Protein AF-A0A9E3BI23-F1 (afdb_monomer)

Solvent-accessible surface area (backbone atoms only — not comparable to full-atom values): 10021 Å² total; per-residue (Å²): 66,32,41,27,44,40,43,60,66,68,55,67,70,46,53,70,69,55,49,20,41,28,44,27,29,43,85,86,80,68,42,73,50,54,78,95,74,38,41,67,34,4,42,44,54,40,55,64,44,61,51,99,88,65,49,73,63,76,67,52,69,65,70,41,79,50,70,40,80,96,75,69,43,41,32,40,37,42,39,69,46,59,98,51,68,65,62,60,52,49,33,48,43,22,34,75,49,14,59,66,79,73,40,34,26,49,53,53,83,33,37,46,71,79,47,78,53,87,81,87,83,75,55,68,68,47,72,78,60,59,75,77,58,96,85,54,79,82,75,71,79,76,74,82,74,77,77,74,89,71,94,69,85,91,79,82,77,96,75,84,88,79,134

Structure (mmCIF, N/CA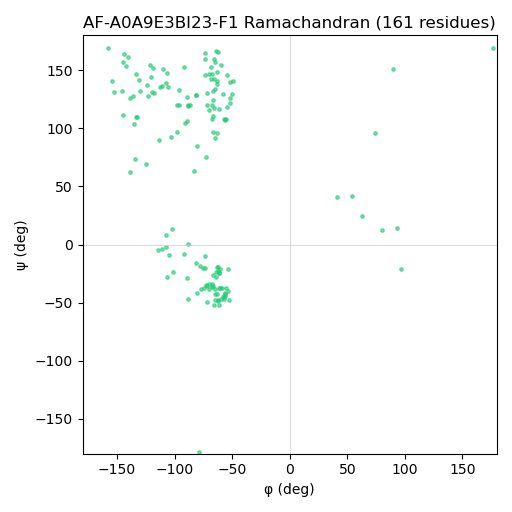/C/O backbone):
data_AF-A0A9E3BI23-F1
#
_entry.id   AF-A0A9E3BI23-F1
#
loop_
_atom_site.group_PDB
_atom_site.id
_atom_site.type_symbol
_atom_site.label_atom_id
_atom_site.label_alt_id
_atom_site.label_comp_id
_atom_site.label_asym_id
_atom_site.label_entity_id
_atom_site.label_seq_id
_atom_site.pdbx_PDB_ins_code
_atom_site.Cartn_x
_atom_site.Cartn_y
_atom_site.Cartn_z
_atom_site.occupancy
_atom_site.B_iso_or_equiv
_atom_site.auth_seq_id
_atom_site.auth_comp_id
_atom_site.auth_asym_id
_atom_site.auth_atom_id
_atom_site.pdbx_PDB_model_num
ATOM 1 N N . VAL A 1 1 ? 5.312 -6.938 -5.430 1.00 97.44 1 VAL A N 1
ATOM 2 C CA . VAL A 1 1 ? 3.987 -7.454 -5.006 1.00 97.44 1 VAL A CA 1
ATOM 3 C C . VAL A 1 1 ? 4.040 -7.914 -3.566 1.00 97.44 1 VAL A C 1
ATOM 5 O O . VAL A 1 1 ? 5.067 -8.452 -3.161 1.00 97.44 1 VAL A O 1
ATOM 8 N N . GLN A 1 2 ? 2.954 -7.722 -2.819 1.00 98.75 2 GLN A N 1
ATOM 9 C CA . GLN A 1 2 ? 2.788 -8.203 -1.444 1.00 98.75 2 GLN A CA 1
ATOM 10 C C . GLN A 1 2 ? 1.320 -8.581 -1.214 1.00 98.75 2 GLN A C 1
ATOM 12 O O . GLN A 1 2 ? 0.419 -7.813 -1.545 1.00 98.75 2 GLN A O 1
ATOM 17 N N . LYS A 1 3 ? 1.067 -9.761 -0.648 1.00 98.62 3 LYS A N 1
ATOM 18 C CA . LYS A 1 3 ? -0.262 -10.163 -0.174 1.00 98.62 3 LYS A CA 1
ATOM 19 C C . LYS A 1 3 ? -0.398 -9.696 1.274 1.00 98.62 3 LYS A C 1
ATOM 21 O O . LYS A 1 3 ? 0.383 -10.141 2.110 1.00 98.62 3 LYS A O 1
ATOM 26 N N . TYR A 1 4 ? -1.376 -8.844 1.562 1.00 98.69 4 TYR A N 1
ATOM 27 C CA . TYR A 1 4 ? -1.714 -8.411 2.918 1.00 98.69 4 TYR A CA 1
ATOM 28 C C . TYR A 1 4 ? -3.006 -9.069 3.393 1.00 98.69 4 TYR A C 1
ATOM 30 O O . TYR A 1 4 ? -3.977 -9.110 2.638 1.00 98.69 4 TYR A O 1
ATOM 38 N N . VAL A 1 5 ? -3.019 -9.562 4.630 1.00 98.50 5 VAL A N 1
ATOM 39 C CA . VAL A 1 5 ? -4.223 -10.029 5.337 1.00 98.50 5 VAL A CA 1
ATOM 40 C C . VAL A 1 5 ? -4.519 -9.061 6.475 1.00 98.50 5 VAL A C 1
ATOM 42 O O . VAL A 1 5 ? -3.596 -8.642 7.176 1.00 98.50 5 VAL A O 1
ATOM 45 N N . HIS A 1 6 ? -5.792 -8.712 6.642 1.00 98.50 6 HIS A N 1
ATOM 46 C CA . HIS A 1 6 ? -6.219 -7.617 7.503 1.00 98.50 6 HIS A CA 1
ATOM 47 C C . HIS A 1 6 ? -6.891 -8.089 8.789 1.00 98.50 6 HIS A C 1
ATOM 49 O O . HIS A 1 6 ? -7.759 -8.964 8.753 1.00 98.50 6 HIS A O 1
ATOM 55 N N . ASP A 1 7 ? -6.579 -7.434 9.908 1.00 98.00 7 ASP A N 1
ATOM 56 C CA . ASP A 1 7 ? -7.409 -7.494 11.113 1.00 98.00 7 ASP A CA 1
ATOM 57 C C . ASP A 1 7 ? -8.601 -6.536 10.970 1.00 98.00 7 ASP A C 1
ATOM 59 O O . ASP A 1 7 ? -8.593 -5.387 11.418 1.00 98.00 7 ASP A O 1
ATOM 63 N N . ILE A 1 8 ? -9.660 -7.028 10.326 1.00 97.06 8 ILE A N 1
ATOM 64 C CA . ILE A 1 8 ? -10.898 -6.266 10.121 1.00 97.06 8 ILE A CA 1
ATOM 65 C C . ILE A 1 8 ? -11.628 -5.981 11.440 1.00 97.06 8 ILE A C 1
ATOM 67 O O . ILE A 1 8 ? -12.347 -4.985 11.531 1.00 97.06 8 ILE A O 1
ATOM 71 N N . THR A 1 9 ? -11.442 -6.807 12.475 1.00 96.88 9 THR A N 1
ATOM 72 C CA . THR A 1 9 ? -12.059 -6.558 13.787 1.00 96.88 9 THR A CA 1
ATOM 73 C C . THR A 1 9 ? -11.376 -5.377 14.468 1.00 96.88 9 THR A C 1
ATOM 75 O O . THR A 1 9 ? -12.059 -4.436 14.876 1.00 96.88 9 THR A O 1
ATOM 78 N N . GLY A 1 10 ? -10.040 -5.383 14.516 1.00 98.00 10 GLY A N 1
ATOM 79 C CA . GLY A 1 10 ? -9.235 -4.263 14.997 1.00 98.00 10 GLY A CA 1
ATOM 80 C C . GLY A 1 10 ? -9.529 -2.980 14.223 1.00 98.00 10 GLY A C 1
ATOM 81 O O . GLY A 1 10 ? -9.821 -1.950 14.832 1.00 98.00 10 GLY A O 1
ATOM 82 N N . TRP A 1 11 ? -9.572 -3.054 12.890 1.00 98.38 11 TRP A N 1
ATOM 83 C CA . TRP A 1 11 ? -9.875 -1.903 12.037 1.00 98.38 11 TRP A CA 1
ATOM 84 C C . TRP A 1 11 ? -11.257 -1.303 12.323 1.00 98.38 11 TRP A C 1
ATOM 86 O O . TRP A 1 11 ? -11.388 -0.091 12.495 1.00 98.38 11 TRP A O 1
ATOM 96 N N . ASN A 1 12 ? -12.296 -2.137 12.421 1.00 98.06 12 ASN A N 1
ATOM 97 C CA . ASN A 1 12 ? -13.667 -1.682 12.672 1.00 98.06 12 ASN A CA 1
ATOM 98 C C . ASN A 1 12 ? -13.922 -1.220 14.115 1.00 98.06 12 ASN A C 1
ATOM 100 O O . ASN A 1 12 ? -14.976 -0.645 14.381 1.00 98.06 12 ASN A O 1
ATOM 104 N N . SER A 1 13 ? -12.986 -1.457 15.038 1.00 98.25 13 SER A N 1
ATOM 105 C CA . SER A 1 13 ? -13.051 -0.897 16.393 1.00 98.25 13 SER A CA 1
ATOM 106 C C . SER A 1 13 ? -12.688 0.593 16.439 1.00 98.25 13 SER A C 1
ATOM 108 O O . SER A 1 13 ? -13.066 1.292 17.381 1.00 98.25 13 SER A O 1
ATOM 110 N N . LEU A 1 14 ? -11.989 1.090 15.413 1.00 98.56 14 LEU A N 1
ATOM 111 C CA . LEU A 1 14 ? -11.678 2.505 15.263 1.00 98.56 14 LEU A CA 1
ATOM 112 C C . LEU A 1 14 ? -12.915 3.303 14.839 1.00 98.56 14 LEU A C 1
ATOM 114 O O . LEU A 1 14 ? -13.736 2.849 14.039 1.00 98.56 14 LEU A O 1
ATOM 118 N N . SER A 1 15 ? -13.006 4.544 15.317 1.00 98.50 15 SER A N 1
ATOM 119 C CA . SER A 1 15 ? -13.937 5.514 14.741 1.00 98.50 15 SER A CA 1
ATOM 120 C C . SER A 1 15 ? -13.534 5.847 13.299 1.00 98.50 15 SER A C 1
ATOM 122 O O . SER A 1 15 ? -12.377 5.681 12.912 1.00 98.50 15 SER A O 1
ATOM 124 N N . VAL A 1 16 ? -14.471 6.370 12.502 1.00 98.44 16 VAL A N 1
ATOM 125 C CA . VAL A 1 16 ? -14.168 6.810 11.128 1.00 98.44 16 VAL A CA 1
ATOM 126 C C . VAL A 1 16 ? -13.031 7.833 11.121 1.00 98.44 16 VAL A C 1
ATOM 128 O O . VAL A 1 16 ? -12.088 7.666 10.363 1.00 98.44 16 VAL A O 1
ATOM 131 N N . THR A 1 17 ? -13.051 8.809 12.030 1.00 98.12 17 THR A N 1
ATOM 132 C CA . THR A 1 17 ? -11.992 9.823 12.141 1.00 98.12 17 THR A CA 1
ATOM 133 C C . THR A 1 17 ? -10.617 9.219 12.435 1.00 98.12 17 THR A C 1
ATOM 135 O O . THR A 1 17 ? -9.614 9.684 11.902 1.00 98.12 17 THR A O 1
ATOM 138 N N . GLU A 1 18 ? -10.539 8.163 13.249 1.00 98.50 18 GLU A N 1
ATOM 139 C CA . GLU A 1 18 ? -9.264 7.475 13.493 1.00 98.50 18 GLU A CA 1
ATOM 140 C C . GLU A 1 18 ? -8.802 6.663 12.277 1.00 98.50 18 GLU A C 1
ATOM 142 O O . GLU A 1 18 ? -7.613 6.646 11.967 1.00 98.50 18 GLU A O 1
ATOM 147 N N . GLN A 1 19 ? -9.721 6.048 11.529 1.00 98.75 19 GLN A N 1
ATOM 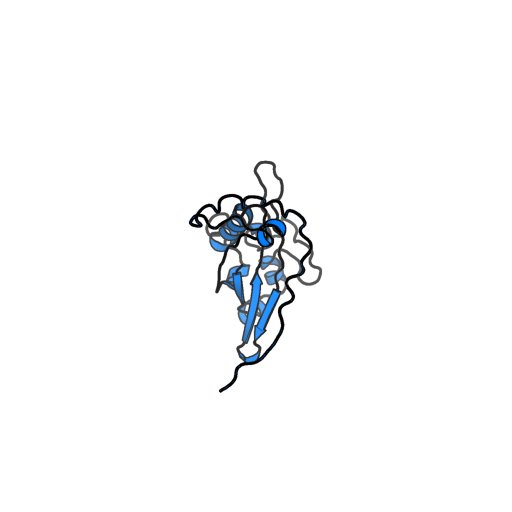148 C CA . GLN A 1 19 ? -9.386 5.389 10.261 1.00 98.75 19 GLN A CA 1
ATOM 149 C C . GLN A 1 19 ? -8.857 6.391 9.224 1.00 98.75 19 GLN A C 1
ATOM 151 O O . GLN A 1 19 ? -7.864 6.121 8.552 1.00 98.75 19 GLN A O 1
ATOM 156 N N . GLU A 1 20 ? -9.481 7.565 9.125 1.00 98.69 20 GLU A N 1
ATOM 157 C CA . GLU A 1 20 ? -9.043 8.656 8.248 1.00 98.69 20 GLU A CA 1
ATOM 158 C C . GLU A 1 20 ? -7.647 9.154 8.625 1.00 98.69 20 GLU A C 1
ATOM 160 O O . GLU A 1 20 ? -6.838 9.413 7.742 1.00 98.69 20 GLU A O 1
ATOM 165 N N . ARG A 1 21 ? -7.322 9.210 9.922 1.00 98.50 21 ARG A N 1
ATOM 166 C CA . ARG A 1 21 ? -5.972 9.525 10.419 1.00 98.50 21 ARG A CA 1
ATOM 167 C C . ARG A 1 21 ? -4.943 8.446 10.097 1.00 98.50 21 ARG A C 1
ATOM 169 O O . ARG A 1 21 ? -3.805 8.786 9.790 1.00 98.50 21 ARG A O 1
ATOM 176 N N . VAL A 1 22 ? -5.325 7.167 10.135 1.00 98.69 22 VAL A N 1
ATOM 177 C CA . VAL A 1 22 ? -4.443 6.065 9.715 1.00 98.69 22 VAL A CA 1
ATOM 178 C C . VAL A 1 22 ? -4.128 6.150 8.221 1.00 98.69 22 VAL A C 1
ATOM 180 O O . VAL A 1 22 ? -2.980 5.972 7.829 1.00 98.69 22 VAL A O 1
ATOM 183 N N . ILE A 1 23 ? -5.120 6.449 7.379 1.00 98.69 23 ILE A N 1
ATOM 184 C CA . ILE A 1 23 ? -4.923 6.517 5.924 1.00 98.69 23 ILE A CA 1
ATOM 185 C C . ILE A 1 23 ? -4.311 7.852 5.482 1.00 98.69 23 ILE A C 1
ATOM 187 O O . ILE A 1 23 ? -3.428 7.863 4.631 1.00 98.69 23 ILE A O 1
ATOM 191 N N . GLY A 1 24 ? -4.755 8.970 6.052 1.00 98.50 24 GLY A N 1
ATOM 192 C CA . GLY A 1 24 ? -4.429 10.333 5.621 1.00 98.50 24 GLY A CA 1
ATOM 193 C C . GLY A 1 24 ? -5.442 10.950 4.643 1.00 98.50 24 GLY A C 1
ATOM 194 O O . GLY A 1 24 ? -5.133 11.957 4.007 1.00 98.50 24 GLY A O 1
ATOM 195 N N . ARG A 1 25 ? -6.638 10.358 4.499 1.00 98.69 25 ARG A N 1
ATOM 196 C CA . ARG A 1 25 ? -7.738 10.854 3.646 1.00 98.69 25 ARG A CA 1
ATOM 197 C C . ARG A 1 25 ? -9.093 10.635 4.311 1.00 98.69 25 ARG A C 1
ATOM 199 O O . ARG A 1 25 ? -9.237 9.693 5.091 1.00 98.69 25 ARG A O 1
ATOM 206 N N . THR A 1 26 ? -10.084 11.453 3.966 1.00 98.44 26 THR A N 1
ATOM 207 C CA . THR A 1 26 ? -11.475 11.250 4.382 1.00 98.44 26 THR A CA 1
ATOM 208 C C . THR A 1 26 ? -12.045 9.980 3.755 1.00 98.44 26 THR A C 1
ATOM 210 O O . THR A 1 26 ? -11.744 9.629 2.615 1.00 98.44 26 THR A O 1
ATOM 213 N N . LYS A 1 27 ? -12.866 9.248 4.510 1.00 97.69 27 LYS A N 1
ATOM 214 C CA . LYS A 1 27 ? -13.266 7.883 4.146 1.00 97.69 27 LYS A CA 1
ATOM 215 C C . LYS A 1 27 ? -14.329 7.843 3.050 1.00 97.69 27 LYS A C 1
ATOM 217 O O . LYS A 1 27 ? -14.318 6.926 2.233 1.00 97.69 27 LYS A O 1
ATOM 222 N N . LEU A 1 28 ? -15.281 8.778 3.085 1.00 97.38 28 LEU A N 1
ATOM 223 C CA . LEU A 1 28 ? -16.401 8.815 2.140 1.00 97.38 28 LEU A CA 1
ATOM 224 C C . LEU A 1 28 ? -16.054 9.606 0.877 1.00 97.38 28 LEU A C 1
ATOM 226 O O . LEU A 1 28 ? -16.316 9.129 -0.223 1.00 97.38 28 LEU A O 1
ATOM 230 N N . ASP A 1 29 ? -15.473 10.792 1.055 1.00 97.69 29 ASP A N 1
ATOM 231 C CA . ASP A 1 29 ? -15.241 11.742 -0.038 1.00 97.69 29 ASP A CA 1
ATOM 232 C C . ASP A 1 29 ? -13.864 11.578 -0.697 1.00 97.69 29 ASP A C 1
ATOM 234 O O . ASP A 1 29 ? -13.603 12.208 -1.720 1.00 97.69 29 ASP A O 1
ATOM 238 N N . ASP A 1 30 ? -12.989 10.739 -0.127 1.00 98.06 30 ASP A N 1
ATOM 239 C CA . ASP A 1 30 ? -11.626 10.496 -0.610 1.00 98.06 30 ASP A CA 1
ATOM 240 C C . ASP A 1 30 ? -10.818 11.796 -0.771 1.00 98.06 30 ASP A C 1
ATOM 242 O O . ASP A 1 30 ? -10.097 11.991 -1.749 1.00 98.06 30 ASP A O 1
ATOM 246 N N . ILE A 1 31 ? -10.947 12.719 0.185 1.00 98.00 31 ILE A N 1
ATOM 247 C CA . ILE A 1 31 ? -10.231 14.001 0.196 1.00 98.00 31 ILE A CA 1
ATOM 248 C C . ILE A 1 31 ? -8.993 13.858 1.075 1.00 98.00 31 ILE A C 1
ATOM 250 O O . ILE A 1 31 ? -9.069 13.331 2.182 1.00 98.00 31 ILE A O 1
ATOM 254 N N . GLU A 1 32 ? -7.841 14.320 0.594 1.00 97.81 32 GLU A N 1
ATOM 255 C CA . GLU A 1 32 ? -6.623 14.330 1.403 1.00 97.81 32 GLU A CA 1
ATOM 256 C C . GLU A 1 32 ? -6.781 15.230 2.626 1.00 97.81 32 GLU A C 1
ATOM 258 O O . GLU A 1 32 ? -7.338 16.318 2.519 1.00 97.81 32 GLU A O 1
ATOM 263 N N . LEU A 1 33 ? -6.298 14.779 3.783 1.00 97.88 33 LEU A N 1
ATOM 264 C CA . LEU A 1 33 ? -6.280 15.634 4.967 1.00 97.88 33 LEU A CA 1
ATOM 265 C C . LEU A 1 33 ? -5.287 16.788 4.775 1.00 97.88 33 LEU A C 1
ATOM 267 O O . LEU A 1 33 ? -4.237 16.608 4.153 1.00 97.88 33 LEU A O 1
ATOM 271 N N . ASP A 1 34 ? -5.600 17.943 5.357 1.00 97.25 34 ASP A N 1
ATOM 272 C CA . ASP A 1 34 ? -4.684 19.083 5.400 1.00 97.25 34 ASP A CA 1
ATOM 273 C C . ASP A 1 34 ? -3.415 18.731 6.195 1.00 97.25 34 ASP A C 1
ATOM 275 O O . ASP A 1 34 ? -3.450 17.931 7.137 1.00 97.25 34 ASP A O 1
ATOM 279 N N . ASP A 1 35 ? -2.280 19.320 5.819 1.00 93.81 35 ASP A N 1
ATOM 280 C CA . ASP A 1 35 ? -0.966 18.965 6.373 1.00 93.81 35 ASP A CA 1
ATOM 281 C C . ASP A 1 35 ? -0.822 19.268 7.875 1.00 93.81 35 ASP A C 1
ATOM 283 O O . ASP A 1 35 ? -0.027 18.626 8.557 1.00 93.81 35 ASP A O 1
ATOM 287 N N . ASP A 1 36 ? -1.602 20.206 8.419 1.00 94.69 36 ASP A N 1
ATOM 288 C CA . ASP A 1 36 ? -1.634 20.525 9.851 1.00 94.69 36 ASP A CA 1
ATOM 289 C C . ASP A 1 36 ? -2.433 19.506 10.683 1.00 94.69 36 ASP A C 1
ATOM 291 O O . ASP A 1 36 ? -2.255 19.420 11.902 1.00 94.69 36 ASP A O 1
ATOM 295 N N . VAL A 1 37 ? -3.288 18.707 10.037 1.00 95.88 37 VAL A N 1
ATOM 296 C CA . VAL A 1 37 ? -4.114 17.670 10.677 1.00 95.88 37 VAL A CA 1
ATOM 297 C C . VAL A 1 37 ? -3.608 16.257 10.369 1.00 95.88 37 VAL A C 1
ATOM 299 O O . VAL A 1 37 ? -3.817 15.341 11.172 1.00 95.88 37 VAL A O 1
ATOM 302 N N . LYS A 1 38 ? -2.952 16.059 9.221 1.00 97.50 38 LYS A N 1
ATOM 303 C CA . LYS A 1 38 ? -2.454 14.767 8.737 1.00 97.50 38 LYS A CA 1
ATOM 304 C C . LYS A 1 38 ? -1.346 14.227 9.651 1.00 97.50 38 LYS A C 1
ATOM 306 O O . LYS A 1 38 ? -0.282 14.834 9.755 1.00 97.50 38 LYS A O 1
ATOM 311 N N . PRO A 1 39 ? -1.540 13.066 10.302 1.00 98.12 39 PRO A N 1
ATOM 312 C CA . PRO A 1 39 ? -0.494 12.480 11.129 1.00 98.12 39 PRO A CA 1
ATOM 313 C C . PRO A 1 39 ? 0.738 12.103 10.301 1.00 98.12 39 PRO A C 1
ATOM 315 O O . PRO A 1 39 ? 0.613 11.527 9.216 1.00 98.12 39 PRO A O 1
ATOM 318 N N . ALA A 1 40 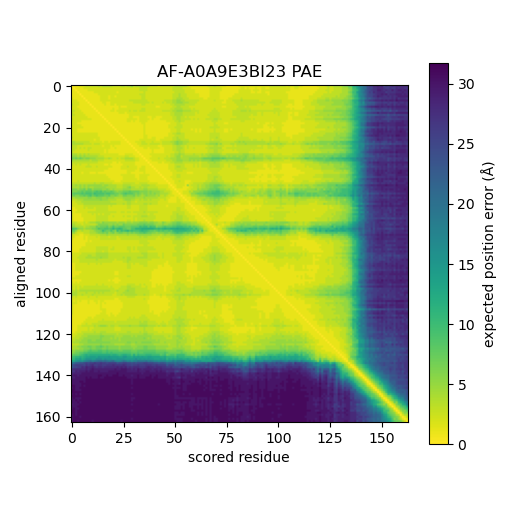? 1.928 12.340 10.857 1.00 97.62 40 ALA A N 1
ATOM 319 C CA . ALA A 1 40 ? 3.200 11.991 10.219 1.00 97.62 40 ALA A CA 1
ATOM 320 C C . ALA A 1 40 ? 3.377 10.476 9.989 1.00 97.62 40 ALA A C 1
ATOM 322 O O . ALA A 1 40 ? 4.198 10.071 9.179 1.00 97.62 40 ALA A O 1
ATOM 323 N N . ASN A 1 41 ? 2.621 9.634 10.701 1.00 98.06 41 ASN A N 1
ATOM 324 C CA . ASN A 1 41 ? 2.588 8.176 10.536 1.00 98.06 41 ASN A CA 1
ATOM 325 C C . ASN A 1 41 ? 1.364 7.661 9.764 1.00 98.06 41 ASN A C 1
ATOM 327 O O . ASN A 1 41 ? 1.065 6.464 9.804 1.00 98.06 41 ASN A O 1
ATOM 331 N N . SER A 1 42 ? 0.624 8.554 9.102 1.00 98.62 42 SER A N 1
ATOM 332 C CA . SER A 1 42 ? -0.431 8.141 8.180 1.00 98.62 42 SER A CA 1
ATOM 333 C C . SER A 1 42 ? 0.166 7.476 6.938 1.00 98.62 42 SER A C 1
ATOM 335 O O . SER A 1 42 ? 1.282 7.797 6.516 1.00 98.62 42 SER A O 1
ATOM 337 N N . HIS A 1 43 ? -0.605 6.584 6.317 1.00 98.62 43 HIS A N 1
ATOM 338 C CA . HIS A 1 43 ? -0.188 5.885 5.104 1.00 98.62 43 HIS A CA 1
ATOM 339 C C . HIS A 1 43 ? 0.203 6.861 3.983 1.00 98.62 43 HIS A C 1
ATOM 341 O O . HIS A 1 43 ? 1.215 6.654 3.317 1.00 98.62 43 HIS A O 1
ATOM 347 N N . ILE A 1 44 ? -0.561 7.945 3.788 1.00 97.50 44 ILE A N 1
ATOM 348 C CA . ILE A 1 44 ? -0.236 9.007 2.820 1.00 97.50 44 ILE A CA 1
ATOM 349 C C . ILE A 1 44 ? 1.099 9.673 3.167 1.00 97.50 44 ILE A C 1
ATOM 351 O O . ILE A 1 44 ? 1.970 9.736 2.304 1.00 97.50 44 ILE A O 1
ATOM 355 N N . ALA A 1 45 ? 1.286 10.130 4.411 1.00 97.25 45 ALA A N 1
ATOM 356 C CA . ALA A 1 45 ? 2.474 10.898 4.795 1.00 97.25 45 ALA A CA 1
ATOM 357 C C . ALA A 1 45 ? 3.784 10.126 4.564 1.00 97.25 45 ALA A C 1
ATOM 359 O O . ALA A 1 45 ? 4.763 10.705 4.110 1.00 97.25 45 ALA A O 1
ATOM 360 N N . LEU A 1 46 ? 3.793 8.812 4.809 1.00 97.50 46 LEU A N 1
ATOM 361 C CA . LEU A 1 46 ? 4.990 7.981 4.626 1.00 97.50 46 LEU A CA 1
ATOM 362 C C . LEU A 1 46 ? 5.236 7.551 3.171 1.00 97.50 46 LEU A C 1
ATOM 364 O O . LEU A 1 46 ? 6.343 7.113 2.848 1.00 97.50 46 LEU A O 1
ATOM 368 N N . ASN A 1 47 ? 4.230 7.666 2.297 1.00 97.56 47 ASN A N 1
ATOM 369 C CA . ASN A 1 47 ? 4.300 7.228 0.899 1.00 97.56 47 ASN A CA 1
ATOM 370 C C . ASN A 1 47 ? 4.291 8.373 -0.124 1.00 97.56 47 ASN A C 1
ATOM 372 O O . ASN A 1 47 ? 4.440 8.108 -1.316 1.00 97.56 47 ASN A O 1
ATOM 376 N N . VAL A 1 48 ? 4.150 9.628 0.304 1.00 94.69 48 VAL A N 1
ATOM 377 C CA . VAL A 1 48 ? 4.441 10.802 -0.530 1.00 94.69 48 VAL A CA 1
ATOM 378 C C . VAL A 1 48 ? 5.903 11.174 -0.307 1.00 94.69 48 VAL A C 1
ATOM 380 O O . VAL A 1 48 ? 6.265 11.708 0.735 1.00 94.69 48 VAL A O 1
ATOM 383 N N . ILE A 1 49 ? 6.756 10.850 -1.278 1.00 93.38 49 ILE A N 1
ATOM 384 C CA . ILE A 1 49 ? 8.204 11.085 -1.212 1.00 93.38 49 ILE A CA 1
ATOM 385 C C . ILE A 1 49 ? 8.651 11.997 -2.357 1.00 93.38 49 ILE A C 1
ATOM 387 O O . ILE A 1 49 ? 8.137 11.899 -3.472 1.00 93.38 49 ILE A O 1
ATOM 391 N N . THR A 1 50 ? 9.620 12.870 -2.092 1.00 94.31 50 THR A N 1
ATOM 392 C CA . THR A 1 50 ? 10.205 13.796 -3.074 1.00 94.31 50 THR A CA 1
ATOM 393 C C . THR A 1 50 ? 11.697 13.533 -3.254 1.00 94.31 50 THR A C 1
ATOM 395 O O . THR A 1 50 ? 12.354 13.068 -2.324 1.00 94.31 50 THR A O 1
ATOM 398 N N . ASP A 1 51 ? 12.233 13.831 -4.435 1.00 91.81 51 ASP A N 1
ATOM 399 C CA . ASP A 1 51 ? 13.680 13.878 -4.662 1.00 91.81 51 ASP A CA 1
ATOM 400 C C . ASP A 1 51 ? 14.317 15.186 -4.154 1.00 91.81 51 ASP A C 1
ATOM 402 O O . ASP A 1 51 ? 13.640 16.053 -3.592 1.00 91.81 51 ASP A O 1
ATOM 406 N N . ASP A 1 52 ? 15.632 15.317 -4.353 1.00 91.31 52 ASP A N 1
ATOM 407 C CA . ASP A 1 52 ? 16.430 16.479 -3.937 1.00 91.31 52 ASP A CA 1
ATOM 408 C C . ASP A 1 52 ? 15.983 17.792 -4.609 1.00 91.31 52 ASP A C 1
ATOM 410 O O . ASP A 1 52 ? 16.189 18.873 -4.055 1.00 91.31 52 ASP A O 1
ATOM 414 N N . ASP A 1 53 ? 15.339 17.705 -5.777 1.00 93.50 53 ASP A N 1
ATOM 415 C CA . ASP A 1 53 ? 14.795 18.846 -6.518 1.00 93.50 53 ASP A CA 1
ATOM 416 C C . ASP A 1 53 ? 13.346 19.176 -6.093 1.00 93.50 53 ASP A C 1
ATOM 418 O O . ASP A 1 53 ? 12.735 20.115 -6.611 1.00 93.50 53 ASP A O 1
ATOM 422 N N . GLY A 1 54 ? 12.782 18.422 -5.142 1.00 92.25 54 GLY A N 1
ATOM 423 C CA . GLY A 1 54 ? 11.410 18.572 -4.654 1.00 92.25 54 GLY A CA 1
ATOM 424 C C . GLY A 1 54 ? 10.351 17.934 -5.558 1.00 92.25 54 GLY A C 1
ATOM 425 O O . GLY A 1 54 ? 9.158 18.184 -5.377 1.00 92.25 54 GLY A O 1
ATOM 426 N N . THR A 1 55 ? 10.749 17.113 -6.531 1.00 94.75 55 THR A N 1
ATOM 427 C CA . THR A 1 55 ? 9.821 16.413 -7.423 1.00 94.75 55 THR A CA 1
ATOM 428 C C . THR A 1 55 ? 9.285 15.158 -6.748 1.00 94.75 55 THR A C 1
ATOM 430 O O . THR A 1 55 ? 10.040 14.316 -6.268 1.00 94.75 55 THR A O 1
ATOM 433 N N . GLU A 1 56 ? 7.963 14.994 -6.737 1.00 94.50 56 GLU A N 1
ATOM 434 C CA . GLU A 1 56 ? 7.314 13.814 -6.163 1.00 94.50 56 GLU A CA 1
ATOM 435 C C . GLU A 1 56 ? 7.633 12.543 -6.972 1.00 94.50 56 GLU A C 1
ATOM 437 O O . GLU A 1 56 ? 7.354 12.456 -8.175 1.00 94.50 56 GLU A O 1
ATOM 442 N N . LEU A 1 57 ? 8.171 11.526 -6.297 1.00 95.94 57 LEU A N 1
ATOM 443 C CA . LEU A 1 57 ? 8.483 10.230 -6.891 1.00 95.94 57 LEU A CA 1
ATOM 444 C C . LEU A 1 57 ? 7.266 9.307 -6.800 1.00 95.94 57 LEU A C 1
ATOM 446 O O . LEU A 1 57 ? 6.792 8.960 -5.721 1.00 95.94 57 LEU A O 1
ATOM 450 N N . LYS A 1 58 ? 6.770 8.875 -7.963 1.00 95.69 58 LYS A N 1
ATOM 451 C CA . LYS A 1 58 ? 5.496 8.153 -8.083 1.00 95.69 58 LYS A CA 1
ATOM 452 C C . LYS A 1 58 ? 5.679 6.692 -8.458 1.00 95.69 58 LYS A C 1
ATOM 454 O O . LYS A 1 58 ? 6.594 6.315 -9.192 1.00 95.69 58 LYS A O 1
ATOM 459 N N . ILE A 1 59 ? 4.720 5.887 -8.017 1.00 98.06 59 ILE A N 1
ATOM 460 C CA . ILE A 1 59 ? 4.507 4.516 -8.476 1.00 98.06 59 ILE A CA 1
ATOM 461 C C . ILE A 1 59 ? 3.095 4.380 -9.043 1.00 98.06 59 ILE A C 1
ATOM 463 O O . ILE A 1 59 ? 2.178 5.096 -8.641 1.00 98.06 59 ILE A O 1
ATOM 467 N N . VAL A 1 60 ? 2.897 3.427 -9.949 1.00 98.31 60 VAL A N 1
ATOM 468 C CA . VAL A 1 60 ? 1.559 3.038 -10.406 1.00 98.31 60 VAL A CA 1
ATOM 469 C C . VAL A 1 60 ? 1.116 1.828 -9.600 1.00 98.31 60 VAL A C 1
ATOM 471 O O . VAL A 1 60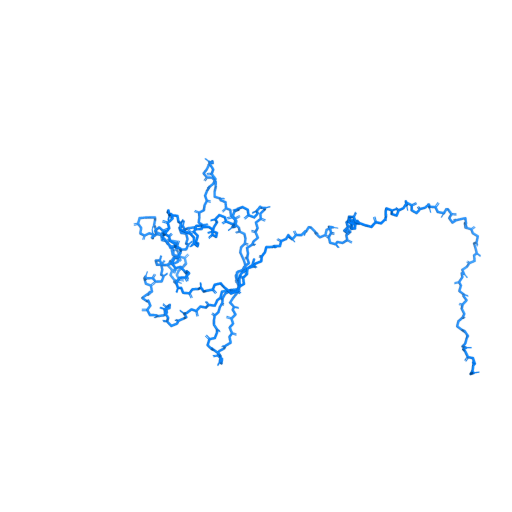 ? 1.776 0.791 -9.626 1.00 98.31 60 VAL A O 1
ATOM 474 N N . ARG A 1 61 ? 0.001 1.950 -8.876 1.00 98.25 61 ARG A N 1
ATOM 475 C CA . ARG A 1 61 ? -0.558 0.869 -8.054 1.00 98.25 61 ARG A CA 1
ATOM 476 C C . ARG A 1 61 ? -1.804 0.289 -8.699 1.00 98.25 61 ARG A C 1
ATOM 478 O O . ARG A 1 61 ? -2.581 1.017 -9.308 1.00 98.25 61 ARG A O 1
ATOM 485 N N . HIS A 1 62 ? -2.020 -1.005 -8.500 1.00 97.94 62 HIS A N 1
ATOM 486 C CA . HIS A 1 62 ? -3.271 -1.663 -8.876 1.00 97.94 62 HIS A CA 1
ATOM 487 C C . HIS A 1 62 ? -3.698 -2.649 -7.785 1.00 97.94 62 HIS A C 1
ATOM 489 O O . HIS A 1 62 ? -3.723 -3.862 -7.980 1.00 97.94 62 HIS A O 1
ATOM 495 N N . ASN A 1 63 ? -3.966 -2.113 -6.594 1.00 97.81 63 ASN A N 1
ATOM 496 C CA . ASN A 1 63 ? -4.332 -2.916 -5.434 1.00 97.81 63 ASN A CA 1
ATOM 497 C C . ASN A 1 63 ? -5.689 -3.590 -5.650 1.00 97.81 63 ASN A C 1
ATOM 499 O O . ASN A 1 63 ? -6.655 -2.922 -6.012 1.00 97.81 63 ASN A O 1
ATOM 503 N N . MET A 1 64 ? -5.767 -4.890 -5.370 1.00 98.12 64 MET A N 1
ATOM 504 C CA . MET A 1 64 ? -6.997 -5.670 -5.528 1.00 98.12 64 MET A CA 1
ATOM 5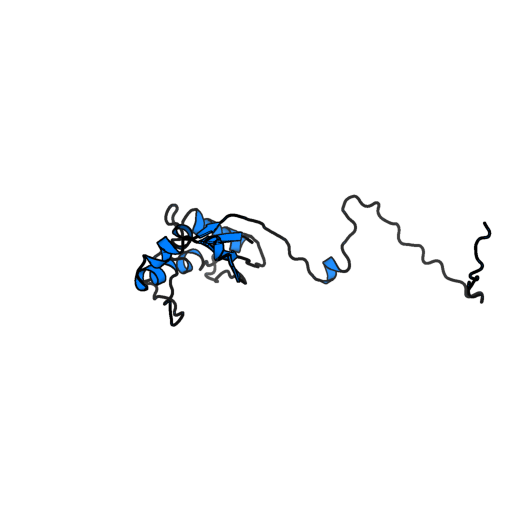05 C C . MET A 1 64 ? -7.437 -6.273 -4.192 1.00 98.12 64 MET A C 1
ATOM 507 O O . MET A 1 64 ? -6.607 -6.892 -3.517 1.00 98.12 64 MET A O 1
ATOM 511 N N . PRO A 1 65 ? -8.714 -6.139 -3.792 1.00 98.00 65 PRO A N 1
ATOM 512 C CA . PRO A 1 65 ? -9.227 -6.851 -2.632 1.00 98.00 65 PRO A CA 1
ATOM 513 C C . PRO A 1 65 ? -9.331 -8.353 -2.928 1.00 98.00 65 PRO A C 1
ATOM 515 O O . PRO A 1 65 ? -9.634 -8.764 -4.049 1.00 98.00 65 PRO A O 1
ATOM 518 N N . PHE A 1 66 ? -9.118 -9.181 -1.910 1.00 97.94 66 PHE A N 1
ATOM 519 C CA . PHE A 1 66 ? -9.406 -10.613 -1.946 1.00 97.94 66 PHE A CA 1
ATOM 520 C C . PHE A 1 66 ? -9.918 -11.072 -0.576 1.00 97.94 66 PHE A C 1
ATOM 522 O O . PHE A 1 66 ? -9.749 -10.380 0.429 1.00 97.94 66 PHE A O 1
ATOM 529 N N . GLY A 1 67 ? -10.531 -12.251 -0.514 1.00 95.25 67 GLY A N 1
ATOM 530 C CA . GLY A 1 67 ? -10.923 -12.828 0.765 1.00 95.25 67 GLY A CA 1
ATOM 531 C C . GLY A 1 67 ? -11.692 -14.134 0.646 1.00 95.25 67 GLY A C 1
ATOM 532 O O . GLY A 1 67 ? -12.132 -14.523 -0.435 1.00 95.25 67 GLY A O 1
ATOM 533 N N . GLU A 1 68 ? -11.866 -14.792 1.788 1.00 94.94 68 GLU A N 1
ATOM 534 C CA . GLU A 1 68 ? -12.669 -15.998 1.951 1.00 94.94 68 GLU A CA 1
ATOM 535 C C . GLU A 1 68 ? -13.523 -15.869 3.219 1.00 94.94 68 GLU A C 1
ATOM 537 O O . GLU A 1 68 ? -13.036 -16.031 4.339 1.00 94.94 68 GLU A O 1
ATOM 542 N N . ILE A 1 69 ? -14.823 -15.599 3.040 1.00 90.31 69 ILE A N 1
ATOM 543 C CA . ILE A 1 69 ? -15.762 -15.318 4.143 1.00 90.31 69 ILE A CA 1
ATOM 544 C C . ILE A 1 69 ? -15.779 -16.460 5.169 1.00 90.31 69 ILE A C 1
ATOM 546 O O . ILE A 1 69 ? -15.737 -16.206 6.369 1.00 90.31 69 ILE A O 1
ATOM 550 N N . GLY A 1 70 ? -15.787 -17.718 4.709 1.00 92.62 70 GLY A N 1
ATOM 551 C CA . GLY A 1 70 ? -15.839 -18.897 5.583 1.00 92.62 70 GLY A CA 1
ATOM 552 C C . GLY A 1 70 ? -14.627 -19.059 6.507 1.00 92.62 70 GLY A C 1
ATOM 553 O O . GLY A 1 70 ? -14.728 -19.751 7.516 1.00 92.62 70 GLY A O 1
ATOM 554 N N . LYS A 1 71 ? -13.504 -18.404 6.190 1.00 91.00 71 LYS A N 1
ATOM 555 C CA . LYS A 1 71 ? -12.277 -18.400 6.999 1.00 91.00 71 LYS A CA 1
ATOM 556 C C . LYS A 1 71 ? -12.024 -17.067 7.704 1.00 91.00 71 LYS A C 1
ATOM 558 O O . LYS A 1 71 ? -11.037 -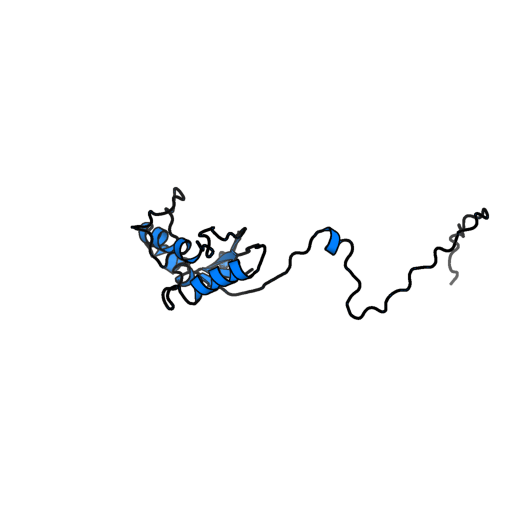16.952 8.420 1.00 91.00 71 LYS A O 1
ATOM 563 N N . GLY A 1 72 ? -12.882 -16.066 7.491 1.00 90.31 72 GLY A N 1
ATOM 564 C CA . GLY A 1 72 ? -12.650 -14.704 7.972 1.00 90.31 72 GLY A CA 1
ATOM 565 C C . GLY A 1 72 ? -11.401 -14.047 7.370 1.00 90.31 72 GLY A C 1
ATOM 566 O O . GLY A 1 72 ? -10.834 -13.158 7.996 1.00 90.31 72 GLY A O 1
ATOM 567 N N . GLU A 1 73 ? -10.948 -14.486 6.188 1.00 95.06 73 GLU A N 1
ATOM 568 C CA . GLU A 1 73 ? -9.782 -13.904 5.513 1.00 95.06 73 GLU A CA 1
ATOM 569 C C . GLU A 1 73 ? -10.237 -12.720 4.660 1.00 95.06 73 GLU A C 1
ATOM 571 O O . GLU A 1 73 ? -11.032 -12.879 3.733 1.00 95.06 73 GLU A O 1
ATOM 576 N N . PHE A 1 74 ? -9.707 -11.539 4.959 1.00 97.69 74 PHE A N 1
ATOM 577 C CA . PHE A 1 74 ? -9.926 -10.316 4.196 1.00 97.69 74 PHE A CA 1
ATOM 578 C C . PHE A 1 74 ? -8.568 -9.699 3.917 1.00 97.69 74 PHE A C 1
ATOM 580 O O . PHE A 1 74 ? -7.748 -9.589 4.826 1.00 97.69 74 PHE A O 1
ATOM 587 N N . GLY A 1 75 ? -8.304 -9.311 2.678 1.00 98.06 75 GLY A N 1
ATOM 588 C CA . GLY A 1 75 ? -6.969 -8.871 2.323 1.00 98.06 75 GLY A CA 1
ATOM 589 C C . GLY A 1 75 ? -6.900 -7.981 1.101 1.00 98.06 75 GLY A C 1
ATOM 590 O O . GLY A 1 75 ? -7.855 -7.832 0.338 1.00 98.06 75 GLY A O 1
ATOM 591 N N . THR A 1 76 ? -5.716 -7.407 0.923 1.00 98.69 76 THR A N 1
ATOM 592 C CA . THR A 1 76 ? -5.350 -6.593 -0.233 1.00 98.69 76 THR A CA 1
ATOM 593 C C . THR A 1 76 ? -4.125 -7.201 -0.889 1.00 98.69 76 THR A C 1
ATOM 595 O O . THR A 1 76 ? -3.103 -7.433 -0.244 1.00 98.69 76 THR A O 1
ATOM 598 N N . TYR A 1 77 ? -4.202 -7.444 -2.191 1.00 98.44 77 TYR A N 1
ATOM 599 C CA . TYR A 1 77 ? -3.039 -7.773 -2.993 1.00 98.44 77 TYR A CA 1
ATOM 600 C C . TYR A 1 77 ? -2.426 -6.474 -3.512 1.00 98.44 77 TYR A C 1
ATOM 602 O O . TYR A 1 77 ? -2.991 -5.816 -4.385 1.00 98.44 77 TYR A O 1
ATOM 610 N N . PHE A 1 78 ? -1.287 -6.087 -2.946 1.00 98.69 78 PHE A N 1
ATOM 611 C CA . PHE A 1 78 ? -0.523 -4.928 -3.382 1.00 98.69 78 PHE A CA 1
ATOM 612 C C . PHE A 1 78 ? 0.344 -5.284 -4.592 1.00 98.69 78 PHE A C 1
ATOM 614 O O . PHE A 1 78 ? 1.141 -6.233 -4.570 1.00 98.69 78 PHE A O 1
ATOM 621 N N . ILE A 1 79 ? 0.237 -4.467 -5.634 1.00 98.44 79 ILE A N 1
ATOM 622 C CA . ILE A 1 79 ? 1.173 -4.436 -6.755 1.00 98.44 79 ILE A CA 1
ATOM 623 C C . ILE A 1 79 ? 1.481 -2.981 -7.095 1.00 98.44 79 ILE A C 1
ATOM 625 O O . ILE A 1 79 ? 0.573 -2.172 -7.286 1.00 98.44 79 ILE A O 1
ATOM 629 N N . GLY A 1 80 ? 2.774 -2.670 -7.148 1.00 98.19 80 GLY A N 1
ATOM 630 C CA . GLY A 1 80 ? 3.312 -1.375 -7.536 1.00 98.19 80 GLY A CA 1
ATOM 631 C C . GLY A 1 80 ? 4.282 -1.551 -8.697 1.00 98.19 80 GLY A C 1
ATOM 632 O O . GLY A 1 80 ? 5.086 -2.485 -8.691 1.00 98.19 80 GLY A O 1
ATOM 633 N N . TYR A 1 81 ? 4.183 -0.663 -9.678 1.00 98.31 81 TYR A N 1
ATOM 634 C CA . TYR A 1 81 ? 5.098 -0.545 -10.804 1.00 98.31 81 TYR A CA 1
ATOM 635 C C . TYR A 1 81 ? 5.857 0.773 -10.688 1.00 98.31 81 TYR A C 1
ATOM 637 O O . TYR A 1 81 ? 5.262 1.823 -10.432 1.00 98.31 81 TYR A O 1
ATOM 645 N N . SER A 1 82 ? 7.163 0.725 -10.913 1.00 97.12 82 SER A N 1
ATOM 646 C CA . SER A 1 82 ? 8.038 1.891 -10.889 1.00 97.12 82 SER A CA 1
ATOM 647 C C . SER A 1 82 ? 9.131 1.751 -11.945 1.00 97.12 82 SER A C 1
ATOM 649 O O . SER A 1 82 ? 9.460 0.648 -12.379 1.00 97.12 82 SER A O 1
ATOM 651 N N . ARG A 1 83 ? 9.701 2.885 -12.372 1.00 95.88 83 ARG A N 1
ATOM 652 C CA . ARG A 1 83 ? 10.825 2.903 -13.323 1.00 95.88 83 ARG A CA 1
ATOM 653 C C . ARG A 1 83 ? 12.104 2.309 -12.720 1.00 95.88 83 ARG A C 1
ATOM 655 O O . ARG A 1 83 ? 12.873 1.670 -13.427 1.00 95.88 83 ARG A O 1
ATOM 662 N N . THR A 1 84 ? 12.321 2.546 -11.430 1.00 96.38 84 THR A N 1
ATOM 663 C CA . THR A 1 84 ? 13.409 1.993 -10.610 1.00 96.38 84 THR A CA 1
ATOM 664 C C . THR A 1 84 ? 12.797 1.429 -9.324 1.00 96.38 84 THR A C 1
ATOM 666 O O . THR A 1 84 ? 11.844 2.031 -8.807 1.00 96.38 84 THR A O 1
ATOM 669 N N . PRO A 1 85 ? 13.274 0.286 -8.797 1.00 97.38 85 PRO A N 1
ATOM 670 C CA . PRO A 1 85 ? 12.756 -0.273 -7.548 1.00 97.38 85 PRO A CA 1
ATOM 671 C C . PRO A 1 85 ? 12.981 0.649 -6.342 1.00 97.38 85 PRO A C 1
ATOM 673 O O . PRO A 1 85 ? 12.204 0.587 -5.394 1.00 97.38 85 PRO A O 1
ATOM 676 N N . GLU A 1 86 ? 13.964 1.552 -6.407 1.00 97.31 86 GLU A N 1
ATOM 677 C CA . GLU A 1 86 ? 14.365 2.445 -5.312 1.00 97.31 86 GLU A CA 1
ATOM 678 C C . GLU A 1 86 ? 13.196 3.252 -4.733 1.00 97.31 86 GLU A C 1
ATOM 680 O O . GLU A 1 86 ? 13.087 3.370 -3.515 1.00 97.31 86 GLU A O 1
ATOM 685 N N . VAL A 1 87 ? 12.282 3.737 -5.586 1.00 97.44 87 VAL A N 1
ATOM 686 C CA . VAL A 1 87 ? 11.082 4.484 -5.162 1.00 97.44 87 VAL A CA 1
ATOM 687 C C . VAL A 1 87 ? 10.175 3.608 -4.292 1.00 97.44 87 VAL A C 1
ATOM 689 O O . VAL A 1 87 ? 9.757 4.015 -3.211 1.00 97.44 87 VAL A O 1
ATOM 692 N N . THR A 1 88 ? 9.896 2.379 -4.740 1.00 98.06 88 THR A N 1
ATOM 693 C CA . THR A 1 88 ? 9.020 1.453 -4.000 1.00 98.06 88 THR A CA 1
ATOM 694 C C . THR A 1 88 ? 9.701 0.964 -2.726 1.00 98.06 88 THR A C 1
ATOM 696 O O . THR A 1 88 ? 9.059 0.834 -1.690 1.00 98.06 88 THR A O 1
ATOM 699 N N . GLU A 1 89 ? 11.007 0.711 -2.769 1.00 98.25 89 GLU A N 1
ATOM 700 C CA . GLU A 1 89 ? 11.759 0.312 -1.583 1.00 98.25 89 GLU A CA 1
ATOM 701 C C . GLU A 1 89 ? 11.862 1.439 -0.553 1.00 98.25 89 GLU A C 1
ATOM 703 O O . GLU A 1 89 ? 11.833 1.153 0.640 1.00 98.25 89 GLU A O 1
ATOM 708 N N . GLN A 1 90 ? 11.945 2.706 -0.978 1.00 98.06 90 GLN A N 1
ATOM 709 C CA . GLN A 1 90 ? 11.915 3.847 -0.062 1.00 98.06 90 GLN A CA 1
ATOM 710 C C . GLN A 1 90 ? 10.566 3.952 0.647 1.00 98.06 90 GLN A C 1
ATOM 712 O O . GLN A 1 90 ? 10.537 4.026 1.872 1.00 98.06 90 GLN A O 1
ATOM 717 N N . MET A 1 91 ? 9.466 3.868 -0.104 1.00 98.44 91 MET A N 1
ATOM 718 C CA . MET A 1 91 ? 8.110 3.789 0.449 1.00 98.44 91 MET A CA 1
ATOM 719 C C . MET A 1 91 ? 7.998 2.654 1.482 1.00 98.44 91 MET A C 1
ATOM 721 O O . MET A 1 91 ? 7.577 2.871 2.615 1.00 98.44 91 MET A O 1
ATOM 725 N N . LEU A 1 92 ? 8.483 1.451 1.153 1.00 98.44 92 LEU A N 1
ATOM 726 C CA . LEU A 1 92 ? 8.479 0.314 2.081 1.00 98.44 92 LEU A CA 1
ATOM 727 C C . LEU A 1 92 ? 9.368 0.535 3.315 1.00 98.44 92 LEU A C 1
ATOM 729 O O . LEU A 1 92 ? 8.982 0.134 4.412 1.00 98.44 92 LEU A O 1
ATOM 733 N N . ARG A 1 93 ? 10.537 1.174 3.179 1.00 98.44 93 ARG A N 1
ATOM 734 C CA . ARG A 1 93 ? 11.387 1.532 4.328 1.00 98.44 93 ARG A CA 1
ATOM 735 C C . ARG A 1 93 ? 10.661 2.496 5.261 1.00 98.44 93 ARG A C 1
ATOM 737 O O . ARG A 1 93 ? 10.596 2.213 6.454 1.00 98.44 93 ARG A O 1
ATOM 744 N N . ASN A 1 94 ? 10.062 3.555 4.722 1.00 98.31 94 ASN A N 1
ATOM 745 C CA . ASN A 1 94 ? 9.270 4.511 5.496 1.00 98.31 94 ASN A CA 1
ATOM 746 C C . ASN A 1 94 ? 8.127 3.803 6.232 1.00 98.31 94 ASN A C 1
ATOM 748 O O . ASN A 1 94 ? 7.934 4.012 7.425 1.00 98.31 94 ASN A O 1
ATOM 752 N N . MET A 1 95 ? 7.420 2.893 5.556 1.00 98.56 95 MET A N 1
ATOM 753 C CA . MET A 1 95 ? 6.308 2.166 6.162 1.00 98.56 95 MET A CA 1
ATOM 754 C C . MET A 1 95 ? 6.742 1.234 7.301 1.00 98.56 95 MET A C 1
ATOM 756 O O . MET A 1 95 ? 6.173 1.283 8.389 1.00 98.56 95 MET A O 1
ATOM 760 N N . PHE A 1 96 ? 7.732 0.370 7.058 1.00 98.56 96 PHE A N 1
ATOM 761 C CA . PHE A 1 96 ? 8.087 -0.720 7.975 1.00 98.56 96 PHE A CA 1
ATOM 762 C C . PHE A 1 96 ? 9.127 -0.335 9.031 1.00 98.56 96 PHE A C 1
ATOM 764 O O . PHE A 1 96 ? 9.141 -0.927 10.109 1.00 98.56 96 PHE A O 1
ATOM 771 N N . LEU A 1 97 ? 10.017 0.614 8.730 1.00 98.31 97 LEU A N 1
ATOM 772 C CA . LEU A 1 97 ? 11.058 1.082 9.653 1.00 98.31 97 LEU A CA 1
ATOM 773 C C . LEU A 1 97 ? 10.685 2.420 10.304 1.00 98.31 97 LEU A C 1
ATOM 775 O O . LEU A 1 97 ? 11.158 2.712 11.404 1.00 98.31 97 LEU A O 1
ATOM 779 N N . GLY A 1 98 ? 9.810 3.192 9.659 1.00 97.75 98 GLY A N 1
ATOM 780 C CA . GLY A 1 98 ? 9.393 4.522 10.084 1.00 97.75 98 GLY A CA 1
ATOM 781 C C . GLY A 1 98 ? 10.280 5.631 9.529 1.00 97.75 98 GLY A C 1
ATOM 782 O O . GLY A 1 98 ? 11.479 5.437 9.321 1.00 97.75 98 GLY A O 1
ATOM 783 N N . ASP A 1 99 ? 9.680 6.804 9.346 1.00 95.38 99 ASP A N 1
ATOM 784 C CA . ASP A 1 99 ? 10.387 8.053 9.062 1.00 95.38 99 ASP A CA 1
ATOM 785 C C . ASP A 1 99 ? 9.852 9.177 9.979 1.00 95.38 99 ASP A C 1
ATOM 787 O O . ASP A 1 99 ? 8.679 9.557 9.867 1.00 95.38 99 ASP A O 1
ATOM 791 N N . PRO A 1 100 ? 10.638 9.654 10.968 1.00 96.94 100 PRO A N 1
ATOM 792 C CA . PRO A 1 100 ? 11.933 9.112 11.400 1.00 96.94 100 PRO A CA 1
ATOM 793 C C . PRO A 1 100 ? 11.811 7.672 11.953 1.00 96.94 100 PRO A C 1
ATOM 795 O O . PRO A 1 100 ? 10.704 7.228 12.272 1.00 96.94 100 PRO A O 1
ATOM 798 N N . PRO A 1 101 ? 12.924 6.929 12.127 1.00 97.38 101 PRO A N 1
ATOM 799 C CA . PRO A 1 101 ? 12.882 5.534 12.571 1.00 97.38 101 PRO A CA 1
ATOM 800 C C . PRO A 1 101 ? 12.029 5.309 13.829 1.00 97.38 101 PRO A C 1
ATOM 802 O O . PRO A 1 101 ? 12.195 5.991 14.841 1.00 97.38 101 PRO A O 1
ATOM 805 N N . GLY A 1 102 ? 11.123 4.332 13.764 1.00 96.12 102 GLY A N 1
ATOM 806 C CA . GLY A 1 102 ? 10.116 4.037 14.790 1.00 96.12 102 GLY A CA 1
ATOM 807 C C . GLY A 1 102 ? 8.739 4.656 14.523 1.00 96.12 102 GLY A C 1
ATOM 808 O O . GLY A 1 102 ? 7.739 4.130 15.009 1.00 96.12 102 GLY A O 1
ATOM 809 N N . ASN A 1 103 ? 8.654 5.707 13.702 1.00 97.75 103 ASN A N 1
ATOM 810 C CA . ASN A 1 103 ? 7.395 6.319 13.270 1.00 97.75 103 ASN A CA 1
ATOM 811 C C . ASN A 1 103 ? 6.783 5.553 12.079 1.00 97.75 103 ASN A C 1
ATOM 813 O O . ASN A 1 103 ? 6.722 6.056 10.961 1.00 97.75 103 ASN A O 1
ATOM 817 N N . THR A 1 104 ? 6.428 4.289 12.317 1.00 98.44 104 THR A N 1
ATOM 818 C CA . THR A 1 104 ? 5.955 3.339 11.290 1.00 98.44 104 THR A CA 1
ATOM 819 C C . THR A 1 104 ? 4.536 3.630 10.806 1.00 98.44 104 THR A C 1
ATOM 821 O O . THR A 1 104 ? 3.755 4.293 11.487 1.00 98.44 104 THR A O 1
ATOM 824 N N . ASP A 1 105 ? 4.199 3.107 9.628 1.00 98.69 105 ASP A N 1
ATOM 825 C CA . ASP A 1 105 ? 2.887 3.287 9.012 1.00 98.69 105 ASP A CA 1
ATOM 826 C C . ASP A 1 105 ? 1.787 2.570 9.794 1.00 98.69 105 ASP A C 1
ATOM 828 O O . ASP A 1 105 ? 1.768 1.342 9.917 1.00 98.69 105 ASP A O 1
ATOM 832 N N . ARG A 1 106 ? 0.819 3.360 10.263 1.00 98.50 106 ARG A N 1
ATOM 833 C CA . ARG A 1 106 ? -0.331 2.896 11.043 1.00 98.50 106 ARG A CA 1
ATOM 834 C C . ARG A 1 106 ? -1.204 1.885 10.300 1.00 98.50 106 ARG A C 1
ATOM 836 O O . ARG A 1 106 ? -1.934 1.142 10.949 1.00 98.50 106 ARG A O 1
ATOM 843 N N . ILE A 1 107 ? -1.158 1.814 8.966 1.00 98.69 107 ILE A N 1
ATOM 844 C CA . ILE A 1 107 ? -1.903 0.796 8.212 1.00 98.69 107 ILE A CA 1
ATOM 845 C C . ILE A 1 107 ? -1.406 -0.623 8.526 1.00 98.69 107 ILE A C 1
ATOM 847 O O . ILE A 1 107 ? -2.183 -1.579 8.441 1.00 98.69 107 ILE A O 1
ATOM 851 N N . LEU A 1 108 ? -0.129 -0.766 8.906 1.00 98.62 108 LEU A N 1
ATOM 852 C CA . LEU A 1 108 ? 0.504 -2.052 9.202 1.00 98.62 108 LEU A CA 1
ATOM 853 C C . LEU A 1 108 ? 0.041 -2.643 10.537 1.00 98.62 108 LEU A C 1
ATOM 855 O O . LEU A 1 108 ? 0.083 -3.861 10.691 1.00 98.62 108 LEU A O 1
ATOM 859 N N . ASP A 1 109 ? -0.509 -1.829 11.443 1.00 98.50 109 ASP A N 1
ATOM 860 C CA . ASP A 1 109 ? -1.167 -2.326 12.662 1.00 98.50 109 ASP A CA 1
ATOM 861 C C . ASP A 1 109 ? -2.381 -3.209 12.343 1.00 98.50 109 ASP A C 1
ATOM 863 O O . ASP A 1 109 ? -2.773 -4.057 13.142 1.00 98.50 109 ASP A O 1
ATOM 867 N N . PHE A 1 110 ? -2.971 -3.014 11.161 1.00 98.69 110 PHE A N 1
ATOM 868 C CA . PHE A 1 110 ? -4.159 -3.727 10.703 1.00 98.69 110 PHE A CA 1
ATOM 869 C C . PHE A 1 110 ? -3.886 -4.617 9.496 1.00 98.69 110 PHE A C 1
ATOM 871 O O . PHE A 1 110 ? -4.793 -5.327 9.082 1.00 98.69 110 PHE A O 1
ATOM 878 N N . SER A 1 111 ? -2.674 -4.591 8.932 1.00 98.62 111 SER A N 1
ATOM 879 C CA . SER A 1 111 ? -2.344 -5.240 7.659 1.00 98.62 111 SER A CA 1
ATOM 880 C C . SER A 1 111 ? -1.037 -6.021 7.771 1.00 98.62 111 SER A C 1
ATOM 882 O O . SER A 1 111 ? 0.048 -5.446 7.803 1.00 98.62 111 SER A O 1
ATOM 884 N N . THR A 1 112 ? -1.111 -7.352 7.742 1.00 98.62 112 THR A N 1
ATOM 885 C CA . THR A 1 112 ? 0.074 -8.223 7.791 1.00 98.62 112 THR A CA 1
ATOM 886 C C . THR A 1 112 ? 0.475 -8.683 6.394 1.00 98.62 112 THR A C 1
ATOM 888 O O . THR A 1 112 ? -0.297 -9.368 5.721 1.00 98.62 112 THR A O 1
ATOM 891 N N . ALA A 1 113 ? 1.697 -8.356 5.963 1.00 98.31 113 ALA A N 1
ATOM 892 C CA . ALA A 1 113 ? 2.268 -8.887 4.726 1.00 98.31 113 ALA A CA 1
ATOM 893 C C . ALA A 1 113 ? 2.635 -10.370 4.900 1.00 98.31 113 ALA A C 1
ATOM 895 O O . ALA A 1 113 ? 3.477 -10.712 5.725 1.00 98.31 113 ALA A O 1
ATOM 896 N N . VAL A 1 114 ? 2.039 -11.250 4.095 1.00 98.31 114 VAL A N 1
ATOM 897 C CA . VAL A 1 114 ? 2.327 -12.698 4.098 1.00 98.31 114 VAL A CA 1
ATOM 898 C C . VAL A 1 114 ? 3.175 -13.142 2.903 1.00 98.31 114 VAL A C 1
ATOM 900 O O . VAL A 1 114 ? 3.643 -14.277 2.861 1.00 98.31 114 VAL A O 1
ATOM 903 N N . THR A 1 115 ? 3.397 -12.257 1.927 1.00 98.44 115 THR A N 1
ATOM 904 C CA . THR A 1 115 ? 4.333 -12.469 0.812 1.00 98.44 115 THR A CA 1
ATOM 905 C C . THR A 1 115 ? 5.092 -11.186 0.476 1.00 98.44 115 THR A C 1
ATOM 907 O O . THR A 1 115 ? 4.644 -10.085 0.795 1.00 98.44 115 THR A O 1
ATOM 910 N N . GLY A 1 116 ? 6.215 -11.331 -0.230 1.00 98.06 116 GLY A N 1
ATOM 911 C CA . GLY A 1 116 ? 6.963 -10.234 -0.838 1.00 98.06 116 GLY A CA 1
ATOM 912 C C . GLY A 1 116 ? 7.734 -10.732 -2.058 1.00 98.06 116 GLY A C 1
ATOM 913 O O . GLY A 1 116 ? 8.388 -11.770 -1.994 1.00 98.06 116 GLY A O 1
ATOM 914 N N . GLY A 1 117 ? 7.629 -10.022 -3.179 1.00 97.88 117 GLY A N 1
ATOM 915 C CA . GLY A 1 117 ? 8.345 -10.365 -4.408 1.00 97.88 117 GLY A CA 1
ATOM 916 C C . GLY A 1 117 ? 8.574 -9.153 -5.301 1.00 97.88 117 GLY A C 1
ATOM 917 O O . GLY A 1 117 ? 7.687 -8.304 -5.441 1.00 97.88 117 GLY A O 1
ATOM 918 N N . LEU A 1 118 ? 9.754 -9.093 -5.913 1.00 98.44 118 LEU A N 1
ATOM 919 C CA . LEU A 1 118 ? 10.174 -8.053 -6.847 1.00 98.44 118 LEU A CA 1
ATOM 920 C C . LEU A 1 118 ? 10.452 -8.701 -8.201 1.00 98.44 118 LEU A C 1
ATOM 922 O O . LEU A 1 118 ? 11.140 -9.716 -8.279 1.00 98.44 118 LEU A O 1
ATOM 926 N N . PHE A 1 119 ? 9.886 -8.124 -9.255 1.00 98.25 119 PHE A N 1
ATOM 927 C CA . PHE A 1 119 ? 9.946 -8.668 -10.605 1.00 98.25 119 PHE A CA 1
ATOM 928 C C . PHE A 1 119 ? 10.313 -7.558 -11.581 1.00 98.25 119 PHE A C 1
ATOM 930 O O . PHE A 1 119 ? 9.892 -6.415 -11.413 1.00 98.25 119 PHE A O 1
ATOM 937 N N . PHE A 1 120 ? 11.054 -7.914 -12.625 1.00 97.12 120 PHE A N 1
ATOM 938 C CA . PHE A 1 120 ? 11.226 -7.060 -13.790 1.00 97.12 120 PHE A CA 1
ATOM 939 C C . PHE A 1 120 ? 10.116 -7.371 -14.797 1.00 97.12 120 PHE A C 1
ATOM 941 O O . PHE A 1 120 ? 9.918 -8.533 -15.148 1.00 97.12 120 PHE A O 1
ATOM 948 N N . SER A 1 121 ? 9.395 -6.341 -15.245 1.00 97.19 121 SER A N 1
ATOM 949 C CA . SER A 1 121 ? 8.421 -6.448 -16.334 1.00 97.19 121 SER A CA 1
ATOM 950 C C . SER A 1 121 ? 9.092 -5.982 -17.630 1.00 97.19 121 SER A C 1
ATOM 952 O O . SER A 1 121 ? 9.169 -4.770 -17.848 1.00 97.19 121 SER A O 1
ATOM 954 N N . PRO A 1 122 ? 9.619 -6.895 -18.464 1.00 96.56 122 PRO A N 1
ATOM 955 C CA . PRO A 1 122 ? 10.271 -6.529 -19.719 1.00 96.56 122 PRO A CA 1
ATOM 956 C C . PRO A 1 122 ? 9.300 -5.882 -20.715 1.00 96.56 122 PRO A C 1
ATOM 958 O O . PRO A 1 122 ? 8.078 -5.947 -20.561 1.00 96.56 122 PRO A O 1
ATOM 961 N N . THR A 1 123 ? 9.856 -5.273 -21.764 1.00 97.44 123 THR A N 1
ATOM 962 C CA . THR A 1 123 ? 9.071 -4.846 -22.927 1.00 97.44 123 THR A CA 1
ATOM 963 C C . THR A 1 123 ? 8.487 -6.058 -23.651 1.00 97.44 123 THR A C 1
ATOM 965 O O . THR A 1 123 ? 9.013 -7.167 -23.555 1.00 97.44 123 THR A O 1
ATOM 968 N N . VAL A 1 124 ? 7.413 -5.834 -24.408 1.00 97.69 124 VAL A N 1
ATOM 969 C CA . VAL A 1 124 ? 6.797 -6.877 -25.242 1.00 97.69 124 VAL A CA 1
ATOM 970 C C . VAL A 1 124 ? 7.816 -7.432 -26.240 1.00 97.69 124 VAL A C 1
ATOM 972 O O . VAL A 1 124 ? 8.006 -8.639 -26.279 1.00 97.69 124 VAL A O 1
ATOM 975 N N . ASP A 1 125 ? 8.580 -6.563 -26.911 1.00 97.62 125 ASP A N 1
ATOM 976 C CA . ASP A 1 125 ? 9.629 -6.974 -27.855 1.00 97.62 125 ASP A CA 1
ATOM 977 C C . ASP A 1 125 ? 10.666 -7.926 -27.229 1.00 97.62 125 ASP A C 1
ATOM 979 O O . ASP A 1 125 ? 11.104 -8.872 -27.875 1.00 97.62 125 ASP A O 1
ATOM 983 N N . PHE A 1 126 ? 11.044 -7.720 -25.959 1.00 96.56 126 PHE A N 1
ATOM 984 C CA . PHE A 1 126 ? 11.967 -8.622 -25.259 1.00 96.56 126 PHE A CA 1
ATOM 985 C C . PHE A 1 126 ? 11.328 -9.982 -24.952 1.00 96.56 126 PHE A C 1
ATOM 987 O O . PHE A 1 126 ? 12.022 -10.994 -24.929 1.00 96.56 126 PHE A O 1
ATOM 994 N N . LEU A 1 127 ? 10.023 -10.020 -24.666 1.00 95.69 127 LEU A N 1
ATOM 995 C CA . LEU A 1 127 ? 9.304 -11.278 -24.453 1.00 95.69 127 LEU A CA 1
ATOM 996 C C . LEU A 1 127 ? 9.096 -12.044 -25.763 1.00 95.69 127 LEU A C 1
ATOM 998 O O . LEU A 1 127 ? 9.149 -13.273 -25.746 1.00 95.69 127 LEU A O 1
ATOM 1002 N N . ASP A 1 128 ? 8.880 -11.325 -26.865 1.00 97.00 128 ASP A N 1
ATOM 1003 C CA . ASP A 1 128 ? 8.674 -11.899 -28.195 1.00 97.00 128 ASP A CA 1
ATOM 1004 C C . ASP A 1 128 ? 9.983 -12.430 -28.807 1.00 97.00 128 ASP A C 1
ATOM 1006 O O . ASP A 1 128 ? 9.975 -13.489 -29.438 1.00 97.00 128 ASP A O 1
ATOM 1010 N N . ASP A 1 129 ? 11.108 -11.736 -28.591 1.00 96.00 129 ASP A N 1
ATOM 1011 C CA . ASP A 1 129 ? 12.443 -12.132 -29.067 1.00 96.00 129 ASP A CA 1
ATOM 1012 C C . ASP A 1 129 ? 13.514 -11.977 -27.966 1.00 96.00 129 ASP A C 1
ATOM 1014 O O . ASP A 1 129 ? 14.325 -11.041 -27.980 1.00 96.00 129 ASP A O 1
ATOM 1018 N N . PRO A 1 130 ? 13.527 -12.870 -26.958 1.00 93.75 130 PRO A N 1
ATOM 1019 C CA . PRO A 1 130 ? 14.506 -12.798 -25.886 1.00 93.75 130 PRO A CA 1
ATOM 1020 C C . PRO A 1 130 ? 15.909 -13.131 -26.413 1.00 93.75 130 PRO A C 1
ATOM 1022 O O . PRO A 1 130 ? 16.076 -14.065 -27.207 1.00 93.75 130 PRO A O 1
ATOM 1025 N N . PRO A 1 131 ? 16.961 -12.443 -25.927 1.00 89.88 131 PRO A N 1
ATOM 1026 C CA . PRO A 1 131 ? 18.323 -12.797 -26.289 1.00 89.88 131 PRO A CA 1
ATOM 1027 C C . PRO A 1 131 ? 18.631 -14.242 -25.863 1.00 89.88 131 PRO A C 1
ATOM 1029 O O . PRO A 1 131 ? 18.044 -14.749 -24.897 1.00 89.88 131 PRO A O 1
ATOM 1032 N N . PRO A 1 132 ? 19.589 -14.913 -26.530 1.00 89.38 132 PRO A N 1
ATOM 1033 C CA . PRO A 1 132 ? 20.032 -16.235 -26.115 1.00 89.38 132 PRO A CA 1
ATOM 1034 C C . PRO A 1 132 ? 20.407 -16.236 -24.633 1.00 89.38 132 PRO A C 1
ATOM 1036 O O . PRO A 1 132 ? 21.048 -15.300 -24.148 1.00 89.38 132 PRO A O 1
ATOM 1039 N N . LEU A 1 133 ? 20.040 -17.304 -23.916 1.00 88.69 133 LEU A N 1
ATOM 1040 C CA . LEU A 1 133 ? 20.436 -17.445 -22.516 1.00 88.69 133 LEU A CA 1
ATOM 1041 C C . LEU A 1 133 ? 21.967 -17.325 -22.409 1.00 88.69 133 LEU A C 1
ATOM 1043 O O . LEU A 1 133 ?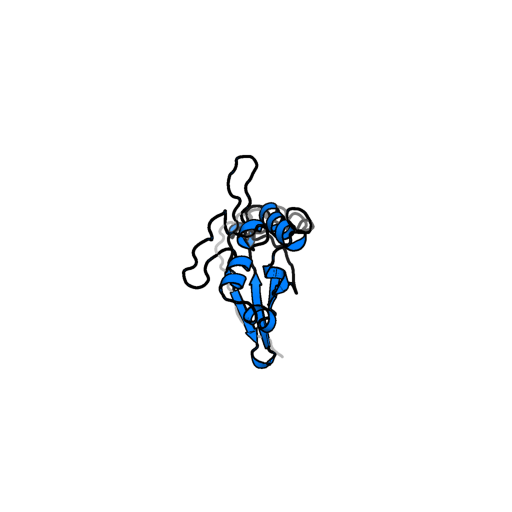 22.650 -17.819 -23.309 1.00 88.69 133 LEU A O 1
ATOM 1047 N N . PRO A 1 134 ? 22.518 -16.753 -21.322 1.00 82.62 134 PRO A N 1
ATOM 1048 C CA . PRO A 1 134 ? 23.953 -16.469 -21.191 1.00 82.62 134 PRO A CA 1
ATOM 1049 C C . PRO A 1 134 ? 24.888 -17.669 -21.431 1.00 82.62 134 PRO A C 1
ATOM 1051 O O . PRO A 1 134 ? 26.063 -17.485 -21.732 1.00 82.62 134 PRO A O 1
ATOM 1054 N N . SER A 1 135 ? 24.378 -18.897 -21.301 1.00 82.06 135 SER A N 1
ATOM 1055 C CA . SER A 1 135 ? 25.090 -20.162 -21.520 1.00 82.06 135 SER A CA 1
ATOM 1056 C C . SER A 1 135 ? 24.690 -20.905 -22.805 1.00 82.06 135 SER A C 1
ATOM 1058 O O . SER A 1 135 ? 25.115 -22.041 -23.016 1.00 82.06 135 SER A O 1
ATOM 1060 N N . SER A 1 136 ? 23.890 -20.293 -23.680 1.00 70.94 136 SER A N 1
ATOM 1061 C CA . SER A 1 136 ? 23.569 -20.872 -24.985 1.00 70.94 136 SER A CA 1
ATOM 1062 C C . SER A 1 136 ? 24.798 -20.784 -25.887 1.00 70.94 136 SER A C 1
ATOM 1064 O O . SER A 1 136 ? 25.376 -19.700 -26.011 1.00 70.94 136 SER A O 1
ATOM 1066 N N . PRO A 1 137 ? 25.213 -21.876 -26.553 1.00 67.69 137 PRO A N 1
ATOM 1067 C CA . PRO A 1 137 ? 26.243 -21.770 -27.571 1.00 67.69 137 PRO A CA 1
ATOM 1068 C C . PRO A 1 137 ? 25.763 -20.777 -28.633 1.00 67.69 137 PRO A C 1
ATOM 1070 O O . PRO A 1 137 ? 24.632 -20.880 -29.113 1.00 67.69 137 PRO A O 1
ATOM 1073 N N . ILE A 1 138 ? 26.611 -19.803 -28.975 1.00 63.69 138 ILE A N 1
ATOM 1074 C CA . ILE A 1 138 ? 26.327 -18.831 -30.033 1.00 63.69 138 ILE A CA 1
ATOM 1075 C C . ILE A 1 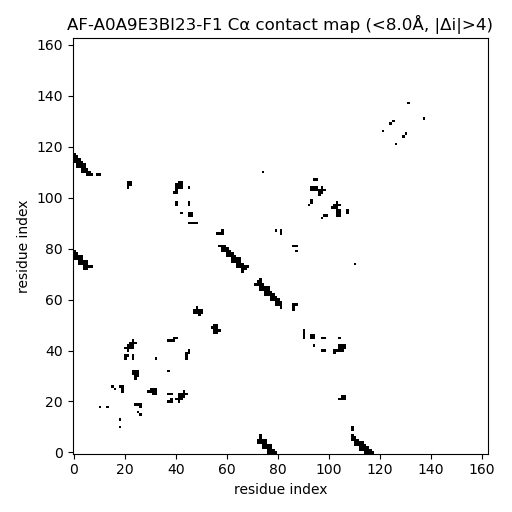138 ? 26.020 -19.630 -31.298 1.00 63.69 138 ILE A C 1
ATOM 1077 O O . ILE A 1 138 ? 26.906 -20.257 -31.885 1.00 63.69 138 ILE A O 1
ATOM 1081 N N . ARG A 1 139 ? 24.750 -19.644 -31.712 1.00 61.94 139 ARG A N 1
ATOM 1082 C CA . ARG A 1 139 ? 24.369 -20.224 -32.994 1.00 61.94 139 ARG A CA 1
ATOM 1083 C C . ARG A 1 139 ? 24.986 -19.327 -34.059 1.00 61.94 139 ARG A C 1
ATOM 1085 O O . ARG A 1 139 ? 24.589 -18.173 -34.196 1.00 61.94 139 ARG A O 1
ATOM 1092 N N . ALA A 1 140 ? 25.984 -19.847 -34.773 1.00 55.72 140 ALA A N 1
ATOM 1093 C CA . ALA A 1 140 ? 26.535 -19.176 -35.942 1.00 55.72 140 ALA A CA 1
ATOM 1094 C C . ALA A 1 140 ? 25.375 -18.761 -36.866 1.00 55.72 140 ALA A C 1
ATOM 1096 O O . ALA A 1 140 ? 24.409 -19.530 -36.981 1.00 55.72 140 ALA A O 1
ATOM 1097 N N . PRO A 1 141 ? 25.430 -17.571 -37.495 1.00 53.22 141 PRO A N 1
ATOM 1098 C CA . PRO A 1 141 ? 24.378 -17.149 -38.405 1.00 53.22 141 PRO A CA 1
ATOM 1099 C C . PRO A 1 141 ? 24.161 -18.265 -39.421 1.00 53.22 141 PRO A C 1
ATOM 1101 O O . PRO A 1 141 ? 25.118 -18.754 -40.028 1.00 53.22 141 PRO A O 1
ATOM 1104 N N . ALA A 1 142 ? 22.910 -18.717 -39.543 1.00 57.84 142 ALA A N 1
ATOM 1105 C CA . ALA A 1 142 ? 22.556 -19.700 -40.546 1.00 57.84 142 ALA A CA 1
ATOM 1106 C C . ALA A 1 142 ? 23.013 -19.135 -41.889 1.00 57.84 142 ALA A C 1
ATOM 1108 O O . ALA A 1 142 ? 22.595 -18.046 -42.287 1.00 57.84 142 ALA A O 1
ATOM 1109 N N . SER A 1 143 ? 23.924 -19.848 -42.546 1.00 48.00 143 SER A N 1
ATOM 1110 C CA . SER A 1 143 ? 24.317 -19.540 -43.909 1.00 48.00 143 SER A CA 1
ATOM 1111 C C . SER A 1 143 ? 23.025 -19.443 -44.705 1.00 48.00 143 SER A C 1
ATOM 1113 O O . SER A 1 143 ? 22.232 -20.387 -44.703 1.00 48.00 143 SER A O 1
ATOM 1115 N N . VAL A 1 144 ? 22.776 -18.293 -45.327 1.00 42.72 144 VAL A N 1
ATOM 1116 C CA . VAL A 1 144 ? 21.677 -18.149 -46.276 1.00 42.72 144 VAL A CA 1
ATOM 1117 C C . VAL A 1 144 ? 22.034 -19.075 -47.432 1.00 42.72 144 VAL A C 1
ATOM 1119 O O . VAL A 1 144 ? 22.819 -18.722 -48.308 1.00 42.72 144 VAL A O 1
ATOM 1122 N N . VAL A 1 145 ? 21.562 -20.319 -47.375 1.00 44.12 145 VAL A N 1
ATOM 1123 C CA . VAL A 1 145 ? 21.660 -21.226 -48.509 1.00 44.12 145 VAL A CA 1
ATOM 1124 C C . VAL A 1 145 ? 20.735 -20.620 -49.547 1.00 44.12 145 VAL A C 1
ATOM 1126 O O . VAL A 1 145 ? 19.516 -20.606 -49.377 1.00 44.12 145 VAL A O 1
ATOM 1129 N N . SER A 1 146 ? 21.327 -20.046 -50.589 1.00 44.75 146 SER A N 1
ATOM 1130 C CA . SER A 1 146 ? 20.602 -19.634 -51.775 1.00 44.75 146 SER A CA 1
ATOM 1131 C C . SER A 1 146 ? 19.883 -20.864 -52.316 1.00 44.75 146 SER A C 1
ATOM 1133 O O . SER A 1 146 ? 20.491 -21.797 -52.841 1.00 44.75 146 SER A O 1
ATOM 1135 N N . VAL A 1 147 ? 18.562 -20.890 -52.146 1.00 41.44 147 VAL A N 1
ATOM 1136 C CA . VAL A 1 147 ? 17.718 -21.871 -52.815 1.00 41.44 147 VAL A CA 1
ATOM 1137 C C . VAL A 1 147 ? 17.800 -21.537 -54.298 1.00 41.44 147 VAL A C 1
ATOM 1139 O O . VAL A 1 147 ? 17.139 -20.622 -54.786 1.00 41.44 147 VAL A O 1
ATOM 1142 N N . SER A 1 148 ? 18.670 -22.243 -55.017 1.00 47.44 148 SER A N 1
ATOM 1143 C CA . SER A 1 148 ? 18.589 -22.281 -56.469 1.00 47.44 148 SER A CA 1
ATOM 1144 C C . SER A 1 148 ? 17.240 -22.904 -56.819 1.00 47.44 148 SER A C 1
ATOM 1146 O O . SER A 1 148 ? 16.925 -24.034 -56.442 1.00 47.44 148 SER A O 1
ATOM 1148 N N . ALA A 1 149 ? 16.396 -22.111 -57.474 1.00 51.44 149 ALA A N 1
ATOM 1149 C CA . ALA A 1 149 ? 15.087 -22.532 -57.927 1.00 51.44 149 ALA A CA 1
ATOM 1150 C C . ALA A 1 149 ? 15.245 -23.665 -58.953 1.00 51.44 149 ALA A C 1
ATOM 1152 O O . ALA A 1 149 ? 15.459 -23.426 -60.137 1.00 51.44 149 ALA A O 1
ATOM 1153 N N . SER A 1 150 ? 15.130 -24.910 -58.493 1.00 49.16 150 SER A N 1
ATOM 1154 C CA . SER A 1 150 ? 14.924 -26.084 -59.344 1.00 49.16 150 SER A CA 1
ATOM 1155 C C . SER A 1 150 ? 13.674 -26.839 -58.884 1.00 49.16 150 SER A C 1
ATOM 1157 O O . SER A 1 150 ? 13.708 -27.912 -58.295 1.00 49.16 150 SER A O 1
ATOM 1159 N N . GLY A 1 151 ? 12.532 -26.187 -59.117 1.00 51.38 151 GLY A N 1
ATOM 1160 C CA . GLY A 1 151 ? 11.317 -26.787 -59.677 1.00 51.38 151 GLY A CA 1
ATOM 1161 C C . GLY A 1 151 ? 10.852 -28.176 -59.233 1.00 51.38 151 GLY A C 1
ATOM 1162 O O . GLY A 1 151 ? 10.353 -28.907 -60.081 1.00 51.38 151 GLY A O 1
ATOM 1163 N N . THR A 1 152 ? 10.920 -28.540 -57.950 1.00 50.72 152 THR A N 1
ATOM 1164 C CA . THR A 1 152 ? 10.216 -29.742 -57.471 1.00 50.72 152 THR A CA 1
ATOM 1165 C C . THR A 1 152 ? 9.680 -29.549 -56.057 1.00 50.72 152 THR A C 1
ATOM 1167 O O . THR A 1 152 ? 10.433 -29.438 -55.094 1.00 50.72 152 THR A O 1
ATOM 1170 N N . LEU A 1 153 ? 8.352 -29.487 -55.936 1.00 43.53 153 LEU A N 1
ATOM 1171 C CA . LEU A 1 153 ? 7.651 -29.490 -54.655 1.00 43.53 153 LEU A CA 1
ATOM 1172 C C . LEU A 1 153 ? 7.788 -30.884 -54.035 1.00 43.53 153 LEU A C 1
ATOM 1174 O O . LEU A 1 153 ? 7.281 -31.862 -54.584 1.00 43.53 153 LEU A O 1
ATOM 1178 N N . ALA A 1 154 ? 8.460 -30.976 -52.889 1.00 46.06 154 ALA A N 1
ATOM 1179 C CA . ALA A 1 154 ? 8.520 -32.190 -52.084 1.00 46.06 154 ALA A CA 1
ATOM 1180 C C . ALA A 1 154 ? 7.169 -32.429 -51.384 1.00 46.06 154 ALA A C 1
ATOM 1182 O O . ALA A 1 154 ? 7.016 -32.202 -50.189 1.00 46.06 154 ALA A O 1
ATOM 1183 N N . ILE A 1 155 ? 6.172 -32.882 -52.146 1.00 55.69 155 ILE A N 1
ATOM 1184 C CA . ILE A 1 155 ? 4.972 -33.530 -51.612 1.00 55.69 155 ILE A CA 1
ATOM 1185 C C . ILE A 1 155 ? 5.135 -35.034 -51.857 1.00 55.69 155 ILE A C 1
ATOM 1187 O O . ILE A 1 155 ? 4.804 -35.549 -52.921 1.00 55.69 155 ILE A O 1
ATOM 1191 N N . GLY A 1 156 ? 5.685 -35.740 -50.868 1.00 44.94 156 GLY A N 1
ATOM 1192 C CA . GLY A 1 156 ? 5.639 -37.204 -50.761 1.00 44.94 156 GLY A CA 1
ATOM 1193 C C . GLY A 1 156 ? 4.796 -37.556 -49.537 1.00 44.94 156 GLY A C 1
ATOM 1194 O O . GLY A 1 156 ? 5.247 -37.383 -48.415 1.00 44.94 156 GLY A O 1
ATOM 1195 N N . SER A 1 157 ? 3.483 -37.715 -49.709 1.00 51.12 157 SER A N 1
ATOM 1196 C CA . SER A 1 157 ? 2.765 -38.986 -49.910 1.00 51.12 157 SER A CA 1
ATOM 1197 C C . SER A 1 157 ? 2.643 -39.832 -48.635 1.00 51.12 157 SER A C 1
ATOM 1199 O O . SER A 1 157 ? 3.516 -40.616 -48.280 1.00 51.12 157 SER A O 1
ATOM 1201 N N . LEU A 1 158 ? 1.486 -39.672 -47.982 1.00 47.88 158 LEU A N 1
ATOM 1202 C CA . LEU A 1 158 ? 0.893 -40.609 -47.030 1.00 47.88 158 LEU A CA 1
ATOM 1203 C C . LEU A 1 158 ? 0.700 -41.979 -47.698 1.00 47.88 158 LEU A C 1
ATOM 1205 O O . LEU A 1 158 ? -0.222 -42.143 -48.500 1.00 47.88 158 LEU A O 1
ATOM 1209 N N . LYS A 1 159 ? 1.506 -42.977 -47.328 1.00 45.56 159 LYS A N 1
ATOM 1210 C CA . LYS A 1 159 ? 1.140 -44.394 -47.461 1.00 45.56 159 LYS A CA 1
ATOM 1211 C C . LYS A 1 159 ? 1.581 -45.153 -46.214 1.00 45.56 159 LYS A C 1
ATOM 1213 O O . LYS A 1 159 ? 2.715 -45.024 -45.768 1.00 45.56 159 LYS A O 1
ATOM 1218 N N . GLY A 1 160 ? 0.604 -45.847 -45.636 1.00 44.94 160 GLY A N 1
ATOM 1219 C CA . GLY A 1 160 ? 0.606 -46.379 -44.281 1.00 44.94 160 GLY A CA 1
ATOM 1220 C C . GLY A 1 160 ? 1.495 -47.596 -44.051 1.00 44.94 160 GLY A C 1
ATOM 1221 O O . GLY A 1 160 ? 1.922 -48.285 -44.975 1.00 44.94 160 GLY A O 1
ATOM 1222 N N . THR A 1 161 ? 1.721 -47.840 -42.767 1.00 41.06 161 THR A N 1
ATOM 1223 C CA . THR A 1 161 ? 2.391 -49.001 -42.185 1.00 41.06 161 THR A CA 1
ATOM 1224 C C . THR A 1 161 ? 1.592 -50.285 -42.433 1.00 41.06 161 THR A C 1
ATOM 1226 O O . THR A 1 161 ? 0.390 -50.293 -42.154 1.00 41.06 161 THR A O 1
ATOM 1229 N N . PRO A 1 162 ? 2.217 -51.391 -42.873 1.00 43.88 162 PRO A N 1
ATOM 1230 C CA . PRO A 1 162 ? 1.694 -52.727 -42.635 1.00 43.88 162 PRO A CA 1
ATOM 1231 C C . PRO A 1 162 ? 2.274 -53.330 -41.343 1.00 43.88 162 PRO A C 1
ATOM 1233 O O . PRO A 1 162 ? 3.358 -52.944 -40.905 1.00 43.88 162 PRO A O 1
ATOM 1236 N N . GLN A 1 163 ? 1.471 -54.225 -40.758 1.00 42.47 163 GLN A N 1
ATOM 1237 C CA . GLN A 1 163 ? 1.618 -54.931 -39.475 1.00 42.47 163 GLN A CA 1
ATOM 1238 C C . GLN A 1 163 ? 2.943 -55.665 -39.266 1.00 42.47 163 GLN A C 1
ATOM 1240 O O . GLN A 1 163 ? 3.456 -56.251 -40.245 1.00 42.47 163 GLN A O 1
#

Sequence (163 aa):
VQKYVHDITGWNSLSVTEQERVIGRTKLDDIELDDDVKPANSHIALNVITDDDGTELKIVRHNMPFGEIGKGEFGTYFIGYSRTPEVTEQMLRNMFLGDPPGNTDRILDFSTAVTGGLFFSPTVDFLDDPPPLPSSPIRAPASVVSVSASGTLAIGSLKGTPQ

Mean predicted aligned error: 10.19 Å

Radius of gyration: 27.56 Å; Cα contacts (8 Å, |Δi|>4): 201; chains: 1; bounding box: 43×76×76 Å

Foldseek 3Di:
DWKKWFPVVVLVVDDQVVNCLLAQARDPPRHGDDPVSRDCQHLVNLLFDADPVRHTADWDWDKDWDADVVVPTTIIDIDTHHPDCVSVVSSVCCAPQNVVGPSHRSVCVTIDTPDDDDDDDDDPVCVVPPDPDPPDDPDDPPPPPPPPDDDDDPPDDDDDDDD

Secondary structure (DSSP, 8-state):
-EEEEE-HHHHHHS-HHHHHHHHTB-TTT-PBPPTTTS-TTSHHHHH-EE-TTSPEE--EE--EEEEEGGGTEEEEEE-EE-SSHHHHHHHHHHHHHTTTTT---GGGGSEEE----------HHHHHSPPPPTTS---PPPP----------------PPP-

pLDDT: mean 88.83, std 18.01, range [41.06, 98.75]

Nearest PDB structures (foldseek):
  3qns-assembly1_A  TM=9.981E-01  e=1.268E-17  Rhodococcus jostii RHA1
  3ved-assembly1_B  TM=9.953E-01  e=2.949E-17  Rhodococcus 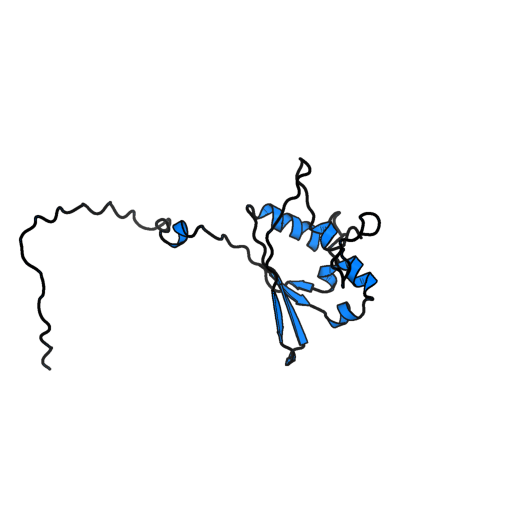jostii RHA1
  3veg-assembly1_B  TM=9.946E-01  e=3.133E-17  Rhodococcus jostii RHA1
  3vef-assembly1_B  TM=9.963E-01  e=6.459E-17  Rhodococcus jostii RHA1
  7qzf-assembly1_C  TM=9.897E-01  e=6.861E-17  Streptomyces lividans